Protein AF-A0A4U9IVE5-F1 (afdb_monomer_lite)

Structure (mmCIF, N/CA/C/O backbone):
data_AF-A0A4U9IVE5-F1
#
_entry.id   AF-A0A4U9IVE5-F1
#
loop_
_atom_site.group_PDB
_atom_site.id
_atom_site.type_symbol
_atom_site.label_atom_id
_atom_site.label_alt_id
_atom_site.label_comp_id
_atom_site.label_asym_id
_atom_site.label_entity_id
_atom_site.label_seq_id
_atom_site.pdbx_PDB_ins_code
_atom_site.Cartn_x
_atom_site.Cartn_y
_atom_site.Cartn_z
_atom_site.occupancy
_atom_site.B_iso_or_equiv
_atom_site.auth_seq_id
_atom_site.auth_comp_id
_atom_site.auth_asym_id
_atom_site.auth_atom_id
_atom_site.pdbx_PDB_model_num
ATOM 1 N N . MET A 1 1 ? 11.055 3.826 7.613 1.00 81.88 1 MET A N 1
ATOM 2 C CA . MET A 1 1 ? 12.114 4.846 7.457 1.00 81.88 1 MET A CA 1
ATOM 3 C C . MET A 1 1 ? 12.450 4.937 5.983 1.00 81.88 1 MET A C 1
ATOM 5 O O . MET A 1 1 ? 12.502 3.892 5.347 1.00 81.88 1 MET A O 1
ATOM 9 N N . VAL A 1 2 ? 12.641 6.144 5.454 1.00 88.62 2 VAL A N 1
ATOM 10 C CA . VAL A 1 2 ? 13.103 6.358 4.075 1.00 88.62 2 VAL A CA 1
ATOM 11 C C . VAL A 1 2 ? 14.483 7.000 4.155 1.00 88.62 2 VAL A C 1
ATOM 13 O O . VAL A 1 2 ? 14.661 7.963 4.896 1.00 88.62 2 VAL A O 1
ATOM 16 N N . ALA A 1 3 ? 15.459 6.450 3.436 1.00 90.31 3 ALA A N 1
ATOM 17 C CA . ALA A 1 3 ? 16.814 6.985 3.370 1.00 90.31 3 ALA A CA 1
ATOM 18 C C . ALA A 1 3 ? 17.127 7.406 1.932 1.00 90.31 3 ALA A C 1
ATOM 20 O O . ALA A 1 3 ? 16.849 6.663 0.993 1.00 90.31 3 ALA A O 1
ATOM 21 N N . VAL A 1 4 ? 17.715 8.593 1.771 1.00 90.50 4 VAL A N 1
ATOM 22 C CA . VAL A 1 4 ? 18.182 9.112 0.480 1.00 90.50 4 VAL A CA 1
ATOM 23 C C . VAL A 1 4 ? 19.673 9.397 0.587 1.00 90.50 4 VAL A C 1
ATOM 25 O O . VAL A 1 4 ? 20.104 10.118 1.490 1.00 90.50 4 VAL A O 1
ATOM 28 N N . SER A 1 5 ? 20.455 8.840 -0.335 1.00 91.81 5 SER A N 1
ATOM 29 C CA . SER A 1 5 ? 21.903 9.021 -0.413 1.00 91.81 5 SER A CA 1
ATOM 30 C C . SER A 1 5 ? 22.328 9.228 -1.861 1.00 91.81 5 SER A C 1
ATOM 32 O O . SER A 1 5 ? 21.786 8.602 -2.766 1.00 91.81 5 SER A O 1
ATOM 34 N N . SER A 1 6 ? 23.324 10.086 -2.068 1.00 92.06 6 SER A N 1
ATOM 35 C CA . SER A 1 6 ? 24.007 10.259 -3.354 1.00 92.06 6 SER A CA 1
ATOM 36 C C . 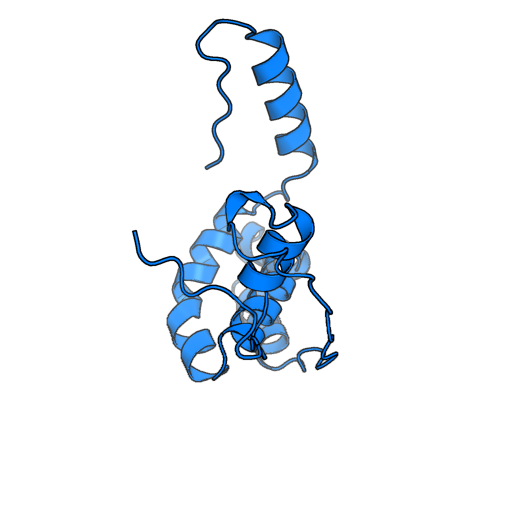SER A 1 6 ? 25.372 9.554 -3.392 1.00 92.06 6 SER A C 1
ATOM 38 O O . SER A 1 6 ? 26.179 9.851 -4.268 1.00 92.06 6 SER A O 1
ATOM 40 N N . GLY A 1 7 ? 25.724 8.752 -2.377 1.00 90.25 7 GLY A N 1
ATOM 41 C CA . GLY A 1 7 ? 27.079 8.191 -2.246 1.00 90.25 7 GLY A CA 1
ATOM 42 C C . GLY A 1 7 ? 28.183 9.258 -2.170 1.00 90.25 7 GLY A C 1
ATOM 43 O O . 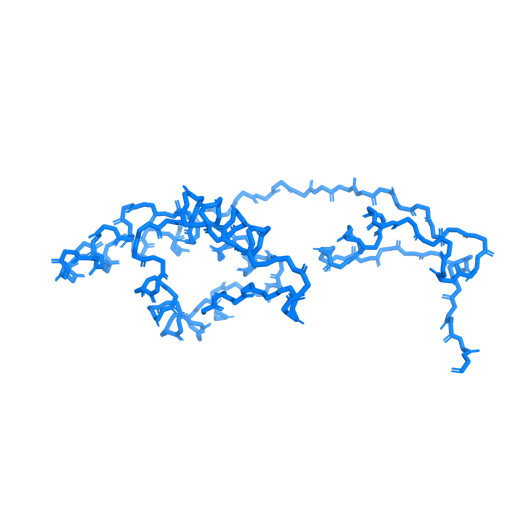GLY A 1 7 ? 29.281 9.043 -2.663 1.00 90.25 7 GLY A O 1
ATOM 44 N N . GLY A 1 8 ? 27.872 10.449 -1.640 1.00 88.06 8 GLY A N 1
ATOM 45 C CA . GLY A 1 8 ? 28.801 11.587 -1.567 1.00 88.06 8 GLY A CA 1
ATOM 46 C C . GLY A 1 8 ? 28.908 12.446 -2.836 1.00 88.06 8 GLY A C 1
ATOM 47 O O . GLY A 1 8 ? 29.441 13.545 -2.763 1.00 88.06 8 GLY A O 1
ATOM 48 N N . THR A 1 9 ? 28.347 12.012 -3.970 1.00 92.81 9 THR A N 1
ATOM 49 C CA . THR A 1 9 ? 28.492 12.723 -5.261 1.00 92.81 9 THR A CA 1
ATOM 50 C C . THR A 1 9 ? 27.679 14.018 -5.372 1.00 92.81 9 THR A C 1
ATOM 52 O O . THR A 1 9 ? 28.110 14.962 -6.025 1.00 92.81 9 THR A O 1
ATOM 55 N N . SER A 1 10 ? 26.507 14.092 -4.732 1.00 94.69 10 SER A N 1
ATOM 56 C CA . SER A 1 10 ? 25.661 15.289 -4.712 1.00 94.69 10 SER A CA 1
ATOM 57 C C . SER A 1 10 ? 24.847 15.391 -3.411 1.00 94.69 10 SER A C 1
ATOM 59 O O . SER A 1 10 ? 23.657 15.055 -3.370 1.00 94.69 10 SER A O 1
ATOM 61 N N . PRO A 1 11 ? 25.466 15.882 -2.319 1.00 93.75 11 PRO A N 1
ATOM 62 C CA . PRO A 1 11 ? 24.783 16.085 -1.040 1.00 93.75 11 PRO A CA 1
ATOM 63 C C . PRO A 1 11 ? 23.585 17.039 -1.148 1.00 93.75 11 PRO A C 1
ATOM 65 O O . PRO A 1 11 ? 22.583 16.870 -0.453 1.00 93.75 11 PRO A O 1
ATOM 68 N N . VAL A 1 12 ? 23.666 18.021 -2.054 1.00 96.38 12 VAL A N 1
ATOM 69 C CA . VAL A 1 12 ? 22.582 18.978 -2.312 1.00 96.38 12 VAL A CA 1
ATOM 70 C C . VAL A 1 12 ? 21.360 18.272 -2.896 1.00 96.38 12 VAL A C 1
ATOM 72 O O . VAL A 1 12 ? 20.253 18.503 -2.418 1.00 96.38 12 VAL A O 1
ATOM 75 N N . LEU A 1 13 ? 21.542 17.364 -3.863 1.00 94.94 13 LEU A N 1
ATOM 76 C CA . LEU A 1 13 ? 20.435 16.583 -4.420 1.00 94.94 13 LEU A CA 1
ATOM 77 C C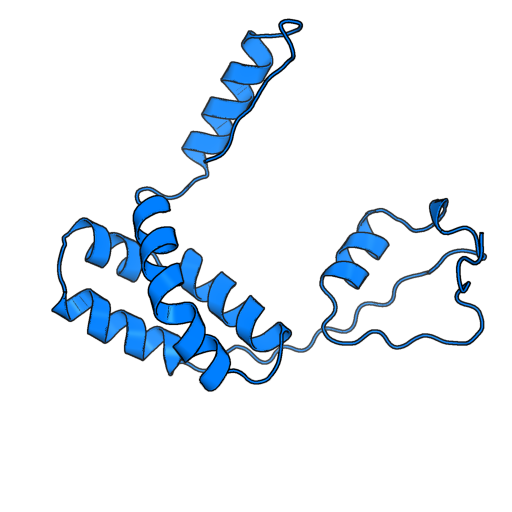 . LEU A 1 13 ? 19.778 15.701 -3.351 1.00 94.94 13 LEU A C 1
ATOM 79 O O . LEU A 1 13 ? 18.553 15.669 -3.253 1.00 94.94 13 LEU A O 1
ATOM 83 N N . ALA A 1 14 ? 20.579 15.031 -2.516 1.00 95.69 14 ALA A N 1
ATOM 84 C CA . ALA A 1 14 ? 20.056 14.213 -1.423 1.00 95.69 14 ALA A CA 1
ATOM 85 C C . ALA A 1 14 ? 19.219 15.042 -0.430 1.00 95.69 14 ALA A C 1
ATOM 87 O O . ALA A 1 14 ? 18.172 14.578 0.023 1.00 95.69 14 ALA A O 1
ATOM 88 N N . ARG A 1 15 ? 19.638 16.282 -0.132 1.00 95.00 15 ARG A N 1
ATOM 89 C CA . ARG A 1 15 ? 18.862 17.226 0.687 1.00 95.00 15 ARG A CA 1
ATOM 90 C C . ARG A 1 15 ? 17.547 17.627 0.011 1.00 95.00 15 ARG A C 1
ATOM 92 O O . ARG A 1 15 ? 16.506 17.518 0.646 1.00 95.00 15 ARG A O 1
ATOM 99 N N . LEU A 1 16 ? 17.577 18.024 -1.263 1.00 95.25 16 LEU A N 1
ATOM 100 C CA . LEU A 1 16 ? 16.374 18.440 -2.000 1.00 95.25 16 LEU A CA 1
ATOM 101 C C . LEU A 1 16 ? 15.334 17.316 -2.102 1.00 95.25 16 LEU A C 1
ATOM 103 O O . LEU A 1 16 ? 14.135 17.555 -1.982 1.00 95.25 16 LEU A O 1
ATOM 107 N N . LEU A 1 17 ? 15.785 16.077 -2.310 1.00 93.94 17 LEU A N 1
ATOM 108 C CA . LEU A 1 17 ? 14.907 14.908 -2.313 1.00 93.94 17 LEU A CA 1
ATOM 109 C C . LEU A 1 17 ? 14.307 14.648 -0.929 1.00 93.94 17 LEU A C 1
ATOM 111 O O . LEU A 1 17 ? 13.113 14.382 -0.835 1.00 93.94 17 LEU A O 1
ATOM 115 N N . ARG A 1 18 ? 15.104 14.763 0.140 1.00 93.62 18 ARG A N 1
ATOM 116 C CA . 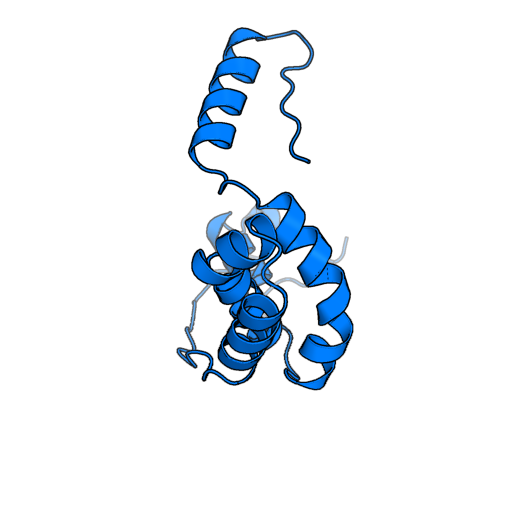ARG A 1 18 ? 14.605 14.629 1.514 1.00 93.62 18 ARG A CA 1
ATOM 117 C C . ARG A 1 18 ? 13.527 15.666 1.826 1.00 93.62 18 ARG A C 1
ATOM 119 O O . ARG A 1 18 ? 12.472 15.282 2.308 1.00 93.62 18 ARG A O 1
ATOM 126 N N . GLU A 1 19 ? 13.753 16.929 1.471 1.00 93.69 19 GLU A N 1
ATOM 127 C CA . GLU A 1 19 ? 12.772 18.010 1.657 1.00 93.69 19 GLU A CA 1
ATOM 128 C C . GLU A 1 19 ? 11.457 17.719 0.921 1.00 93.69 19 GLU A C 1
ATOM 130 O O . GLU A 1 19 ? 10.376 17.862 1.489 1.00 93.69 19 GLU A O 1
ATOM 135 N N . LYS A 1 20 ? 11.527 17.241 -0.330 1.00 92.94 20 LYS A N 1
ATOM 136 C CA . LYS A 1 20 ? 10.326 16.842 -1.082 1.00 92.94 20 LYS A CA 1
ATOM 137 C C . LYS A 1 20 ? 9.593 15.670 -0.434 1.00 92.94 20 LYS A C 1
ATOM 139 O O . LYS A 1 20 ? 8.368 15.672 -0.409 1.00 92.94 20 LYS A O 1
ATOM 144 N N . LEU A 1 21 ? 10.321 14.675 0.073 1.00 91.81 21 LEU A N 1
ATOM 145 C CA . LEU A 1 21 ? 9.718 13.529 0.754 1.00 91.81 21 LEU A CA 1
ATOM 146 C C . LEU A 1 21 ? 9.055 13.950 2.069 1.00 91.81 21 LEU A C 1
ATOM 148 O O . LEU A 1 21 ? 7.919 13.564 2.312 1.00 91.81 21 LEU A O 1
ATOM 152 N N . GLU A 1 22 ? 9.718 14.768 2.886 1.00 88.56 22 GLU A N 1
ATOM 153 C CA . GLU A 1 22 ? 9.155 15.289 4.139 1.00 88.56 22 GLU A CA 1
ATOM 154 C C . GLU A 1 22 ? 7.884 16.113 3.907 1.00 88.56 22 GLU A C 1
ATOM 156 O O . GLU A 1 22 ? 6.947 16.012 4.691 1.00 88.56 22 GLU A O 1
ATOM 161 N N . ALA A 1 23 ? 7.813 16.868 2.807 1.00 88.25 23 ALA A N 1
ATOM 162 C CA . ALA A 1 23 ? 6.625 17.641 2.451 1.00 88.25 23 ALA A CA 1
ATOM 163 C C . ALA A 1 23 ? 5.430 16.780 1.997 1.00 88.25 23 ALA A C 1
ATOM 165 O O . ALA A 1 23 ? 4.288 17.218 2.109 1.00 88.25 23 ALA A O 1
ATOM 166 N N . ILE A 1 24 ? 5.680 15.584 1.453 1.00 88.31 24 ILE A N 1
ATOM 167 C CA . ILE A 1 24 ? 4.635 14.694 0.915 1.00 88.31 24 ILE A CA 1
ATOM 168 C C . ILE A 1 24 ? 4.181 13.660 1.954 1.00 88.31 24 ILE A C 1
ATOM 170 O O . ILE A 1 24 ? 3.042 13.198 1.908 1.00 88.31 24 ILE A O 1
ATOM 174 N N . LEU A 1 25 ? 5.056 13.258 2.877 1.00 86.38 25 LEU A N 1
ATOM 175 C CA . LEU A 1 25 ? 4.745 12.218 3.853 1.00 86.38 25 LEU A CA 1
ATOM 176 C C . LEU A 1 25 ? 3.818 12.752 4.963 1.00 8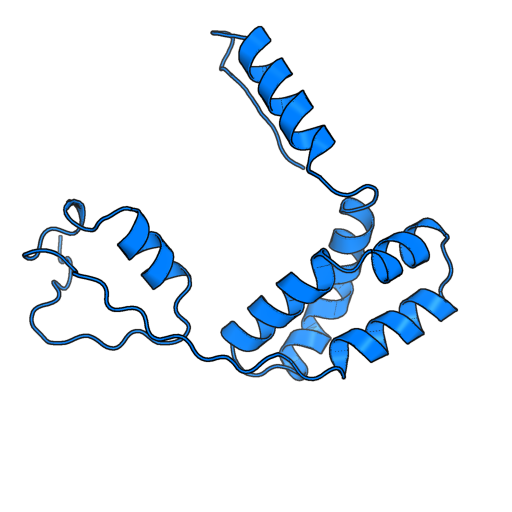6.38 25 LEU A C 1
ATOM 178 O O . LEU A 1 25 ? 4.169 13.729 5.624 1.00 86.38 25 LEU A O 1
ATOM 182 N N . PRO A 1 26 ? 2.675 12.088 5.236 1.00 82.06 26 PRO A N 1
ATOM 183 C CA . PRO A 1 26 ? 1.760 12.510 6.291 1.00 82.06 26 PRO A CA 1
ATOM 184 C C . PRO A 1 26 ? 2.425 12.561 7.667 1.00 82.06 26 PRO A C 1
ATOM 186 O O . PRO A 1 26 ? 3.187 11.660 8.052 1.00 82.06 26 PRO A O 1
ATOM 189 N N . GLN A 1 27 ? 2.074 13.582 8.451 1.00 76.25 27 GLN A N 1
ATOM 190 C CA . GLN A 1 27 ? 2.460 13.627 9.856 1.00 76.25 27 GLN A CA 1
ATOM 191 C C . GLN A 1 27 ? 1.838 12.422 10.580 1.00 76.25 27 GLN A C 1
ATOM 193 O O . GLN A 1 27 ? 0.694 12.054 10.340 1.00 76.25 27 GLN A O 1
ATOM 198 N N . HIS A 1 28 ? 2.623 11.757 11.432 1.00 86.69 28 HIS A N 1
ATOM 199 C CA . HIS A 1 28 ? 2.235 10.544 12.176 1.00 86.69 28 HIS A CA 1
ATOM 200 C C . HIS A 1 28 ? 2.124 9.230 11.380 1.00 86.69 28 HIS A C 1
ATOM 202 O O . HIS A 1 28 ? 1.720 8.214 11.953 1.00 86.69 28 HIS A O 1
ATOM 208 N N . LEU A 1 29 ? 2.603 9.167 10.128 1.00 88.62 29 LEU A N 1
ATOM 209 C CA . LEU A 1 29 ? 2.630 7.921 9.341 1.00 88.62 29 LEU A CA 1
ATOM 210 C C . LEU A 1 29 ? 3.275 6.736 10.090 1.00 88.62 29 LEU A C 1
ATOM 212 O O . LEU A 1 29 ? 2.834 5.595 9.965 1.00 88.62 29 LEU A O 1
ATOM 216 N N . GLY A 1 30 ? 4.298 6.993 10.913 1.00 90.38 30 GLY A N 1
ATOM 217 C CA . GLY A 1 30 ? 4.944 5.960 11.729 1.00 90.38 30 GLY A CA 1
ATOM 218 C C . GLY A 1 30 ? 4.008 5.296 12.747 1.00 90.38 30 GLY A C 1
ATOM 219 O O . GLY A 1 30 ? 4.078 4.082 12.941 1.00 90.38 30 GLY A O 1
ATOM 220 N N . GLN A 1 31 ? 3.101 6.061 13.360 1.00 92.50 31 GLN A N 1
ATOM 221 C CA . GLN A 1 31 ? 2.131 5.538 14.326 1.00 92.50 31 GLN A CA 1
ATOM 222 C C . GLN A 1 31 ? 1.076 4.682 13.621 1.00 92.50 31 GLN A C 1
ATOM 224 O O . GLN A 1 31 ? 0.793 3.566 14.059 1.00 92.50 31 GLN A O 1
ATOM 229 N N . VAL A 1 32 ? 0.580 5.158 12.474 1.00 93.94 32 VAL A N 1
ATOM 230 C CA . VAL A 1 32 ? -0.341 4.411 11.605 1.00 93.94 32 VAL A CA 1
ATOM 231 C C . VAL A 1 32 ? 0.301 3.100 11.142 1.00 93.94 32 VAL A C 1
ATOM 233 O O . VAL A 1 32 ? -0.317 2.042 11.231 1.00 93.94 32 VAL A O 1
ATOM 236 N N . ALA A 1 33 ? 1.571 3.127 10.724 1.00 93.81 33 ALA A N 1
ATOM 237 C CA . ALA A 1 33 ? 2.312 1.936 10.307 1.00 93.81 33 ALA A CA 1
ATOM 238 C C . ALA A 1 33 ? 2.523 0.928 11.449 1.00 93.81 33 ALA A C 1
ATOM 240 O O . ALA A 1 33 ? 2.406 -0.282 11.239 1.00 93.81 33 ALA A O 1
ATOM 241 N N . HIS A 1 34 ? 2.801 1.403 12.666 1.00 94.38 34 HIS A N 1
ATOM 242 C CA . HIS A 1 34 ? 2.895 0.535 13.838 1.00 94.38 34 HIS A CA 1
ATOM 243 C C . HIS A 1 34 ? 1.539 -0.109 14.168 1.00 94.38 34 HIS A C 1
ATOM 245 O O . HIS A 1 34 ? 1.461 -1.320 14.386 1.00 94.38 34 HIS A O 1
ATOM 251 N N . TYR A 1 35 ? 0.460 0.678 14.143 1.00 95.44 35 TYR A N 1
ATOM 252 C CA . TYR A 1 35 ? -0.896 0.195 14.396 1.00 95.44 35 TYR A CA 1
ATOM 253 C C . TYR A 1 35 ? -1.370 -0.803 13.325 1.00 95.44 35 TYR A C 1
ATOM 255 O O . TYR A 1 35 ? -1.914 -1.856 13.665 1.00 95.44 35 TYR A O 1
ATOM 263 N N . ALA A 1 36 ? -1.047 -0.564 12.048 1.00 95.75 36 ALA A N 1
ATOM 264 C CA . ALA A 1 36 ? -1.302 -1.492 10.943 1.00 95.75 36 ALA A CA 1
ATOM 265 C C . ALA A 1 36 ? -0.748 -2.897 11.224 1.00 95.75 36 ALA A C 1
ATOM 267 O O . ALA A 1 36 ? -1.402 -3.897 10.925 1.00 95.75 36 ALA A O 1
ATOM 268 N N . GLY A 1 37 ? 0.428 -2.990 11.858 1.00 95.75 37 GLY A N 1
ATOM 269 C CA . GLY A 1 37 ? 1.034 -4.258 12.265 1.00 95.75 37 GLY A CA 1
ATOM 270 C C . GLY A 1 37 ? 0.116 -5.122 13.136 1.00 95.75 37 GLY A C 1
ATOM 271 O O . GLY A 1 37 ? 0.048 -6.333 12.921 1.00 95.75 37 GLY A O 1
ATOM 272 N N . LYS A 1 38 ? -0.639 -4.500 14.049 1.00 95.12 38 LYS A N 1
ATOM 273 C CA . LYS A 1 38 ? -1.589 -5.173 14.951 1.00 95.12 38 LYS A CA 1
ATOM 274 C C . LYS A 1 38 ? -2.845 -5.656 14.219 1.00 95.12 38 LYS A C 1
ATOM 276 O O . LYS A 1 38 ? -3.426 -6.671 14.592 1.00 95.12 38 LYS A O 1
ATOM 281 N N . LEU A 1 39 ? -3.241 -4.973 13.144 1.00 95.88 39 LEU A N 1
ATOM 282 C CA . LEU A 1 39 ? -4.452 -5.286 12.380 1.00 95.88 39 LEU A CA 1
ATOM 283 C C . LEU A 1 39 ? -4.249 -6.347 11.290 1.00 95.88 39 LEU A C 1
ATOM 285 O O . LEU A 1 39 ? -5.232 -6.900 10.798 1.00 95.88 39 LEU A O 1
ATOM 289 N N . ARG A 1 40 ? -3.004 -6.694 10.929 1.00 94.75 40 ARG A N 1
ATOM 290 C CA . ARG A 1 40 ? -2.699 -7.615 9.812 1.00 94.75 40 ARG A CA 1
ATOM 291 C C . ARG A 1 40 ? -3.482 -8.925 9.848 1.00 94.75 40 ARG A C 1
ATOM 293 O O . ARG A 1 40 ? -4.041 -9.326 8.829 1.00 94.75 40 ARG A O 1
ATOM 300 N N . ALA A 1 41 ? -3.530 -9.589 11.003 1.00 95.38 41 ALA A N 1
ATOM 301 C CA . ALA A 1 41 ? -4.223 -10.870 11.144 1.00 95.38 41 ALA A CA 1
ATOM 302 C C . ALA A 1 41 ? -5.738 -10.725 10.936 1.00 95.38 41 ALA A C 1
ATOM 304 O O . ALA A 1 41 ? -6.357 -11.535 10.247 1.00 95.38 41 ALA A O 1
ATOM 305 N N . ARG A 1 42 ? -6.321 -9.653 11.478 1.00 95.06 42 ARG A N 1
ATOM 306 C CA . ARG A 1 42 ? -7.745 -9.343 11.344 1.00 95.06 42 ARG A CA 1
ATOM 307 C C . ARG A 1 42 ? -8.118 -9.009 9.900 1.00 95.06 42 ARG A C 1
ATOM 309 O O . ARG A 1 42 ? -9.067 -9.578 9.376 1.00 95.06 42 ARG A O 1
ATOM 316 N N . VAL A 1 43 ? -7.327 -8.165 9.240 1.00 95.06 43 VAL A N 1
ATOM 317 C CA . VAL A 1 43 ? -7.496 -7.803 7.823 1.00 95.06 43 VAL A CA 1
ATOM 318 C C . VAL A 1 43 ? -7.399 -9.044 6.936 1.00 95.06 43 VAL A C 1
ATOM 320 O O . VAL A 1 43 ? -8.222 -9.229 6.047 1.00 95.06 43 VAL A O 1
ATOM 323 N N . LYS A 1 44 ? -6.446 -9.945 7.212 1.00 94.81 44 LYS A N 1
ATOM 324 C CA . LYS A 1 44 ? -6.316 -11.220 6.490 1.00 94.81 44 LYS A CA 1
ATOM 325 C C . LYS A 1 44 ? -7.529 -12.136 6.670 1.00 94.81 44 LYS A C 1
ATOM 327 O O . LYS A 1 44 ? -7.860 -12.869 5.747 1.00 94.81 44 LYS A O 1
ATOM 332 N N . LYS A 1 45 ? -8.170 -12.110 7.841 1.00 94.62 45 LYS A N 1
ATOM 333 C CA . LYS A 1 45 ? -9.390 -12.882 8.112 1.00 94.62 45 LYS A CA 1
ATOM 334 C C . LYS A 1 45 ? -10.621 -12.286 7.419 1.00 94.62 45 LYS A C 1
ATOM 336 O O . LYS A 1 45 ? -11.473 -13.047 6.982 1.00 94.62 45 LYS A O 1
ATOM 341 N N . GLN A 1 46 ? -10.705 -10.958 7.334 1.00 93.50 46 GLN A N 1
ATOM 342 C CA . GLN A 1 46 ? -11.847 -10.253 6.743 1.00 93.50 46 GLN A CA 1
ATOM 343 C C . GLN A 1 46 ? -11.822 -10.250 5.208 1.00 93.50 46 GLN A C 1
ATOM 345 O O . GLN A 1 46 ? -12.861 -10.421 4.581 1.00 93.50 46 GLN A O 1
ATOM 350 N N . PHE A 1 47 ? -10.648 -10.052 4.603 1.00 92.25 47 PHE A N 1
ATOM 351 C CA . PHE A 1 47 ? -10.492 -9.888 3.157 1.00 92.25 47 PHE A CA 1
ATOM 352 C C . PHE A 1 47 ? -9.742 -11.078 2.555 1.00 92.25 47 PHE A C 1
ATOM 354 O O . PHE A 1 47 ? -8.549 -11.286 2.826 1.00 92.25 47 PHE A O 1
ATOM 361 N N . ALA A 1 48 ? -10.444 -11.856 1.731 1.00 88.94 48 ALA A N 1
ATOM 362 C CA . ALA A 1 48 ? -9.965 -13.131 1.206 1.00 88.94 48 ALA A CA 1
ATOM 363 C C . ALA A 1 48 ? -8.867 -12.946 0.151 1.00 88.94 48 ALA A C 1
ATOM 365 O O . ALA A 1 48 ? -7.852 -13.653 0.162 1.00 88.94 48 ALA A O 1
ATOM 366 N N . THR A 1 49 ? -9.017 -11.955 -0.725 1.00 87.12 49 THR A N 1
ATOM 367 C CA . THR A 1 49 ? -8.111 -11.747 -1.859 1.00 87.12 49 THR A CA 1
ATOM 368 C C . THR A 1 49 ? -6.963 -10.794 -1.524 1.00 87.12 49 THR A C 1
ATOM 370 O O . THR A 1 49 ? -7.041 -9.959 -0.619 1.00 87.12 49 THR A O 1
ATOM 373 N N . VAL A 1 50 ? -5.853 -10.913 -2.260 1.00 85.88 50 VAL A N 1
ATOM 374 C CA . VAL A 1 50 ? -4.726 -9.967 -2.154 1.00 85.88 50 VAL A CA 1
ATOM 375 C C . VAL A 1 50 ? -5.174 -8.559 -2.554 1.00 85.88 50 VAL A C 1
ATOM 377 O O . VAL A 1 50 ? -4.821 -7.601 -1.867 1.00 85.88 50 VAL A O 1
ATOM 380 N N . GLY A 1 51 ? -6.005 -8.446 -3.591 1.00 83.81 51 GLY A N 1
ATOM 381 C CA . GLY A 1 51 ? -6.506 -7.170 -4.088 1.00 83.81 51 GLY A CA 1
ATOM 382 C C . GLY A 1 51 ? -7.393 -6.413 -3.115 1.00 83.81 51 GLY A C 1
ATOM 383 O O . GLY A 1 51 ? -7.241 -5.204 -2.957 1.00 83.81 51 GLY A O 1
ATOM 384 N N . GLU A 1 52 ? -8.298 -7.101 -2.418 1.00 87.12 52 GLU A N 1
ATOM 385 C CA . GLU A 1 52 ? -9.102 -6.478 -1.357 1.00 87.12 52 GLU A CA 1
ATOM 386 C C . GLU A 1 52 ? -8.218 -5.978 -0.214 1.00 87.12 52 GLU A C 1
ATOM 388 O O . GLU A 1 52 ? -8.387 -4.854 0.253 1.00 87.12 52 GLU A O 1
ATOM 393 N N . ARG A 1 53 ? -7.226 -6.778 0.207 1.00 91.38 53 ARG A N 1
ATOM 394 C CA . ARG A 1 53 ? -6.281 -6.368 1.257 1.00 91.38 53 ARG A CA 1
ATOM 395 C C . ARG A 1 53 ? -5.460 -5.151 0.842 1.00 91.38 53 ARG A C 1
ATOM 397 O O . ARG A 1 53 ? -5.249 -4.273 1.672 1.00 91.38 53 ARG A O 1
ATOM 404 N N . ARG A 1 54 ? -5.001 -5.089 -0.413 1.00 88.25 54 ARG A N 1
ATOM 405 C CA . ARG A 1 54 ? -4.269 -3.935 -0.959 1.00 88.25 54 ARG A CA 1
ATOM 406 C C . ARG A 1 54 ? -5.128 -2.673 -0.899 1.00 88.25 54 ARG A C 1
ATOM 408 O O . ARG A 1 54 ? -4.718 -1.705 -0.268 1.00 88.25 54 ARG A O 1
ATOM 415 N N . ARG A 1 55 ? -6.347 -2.733 -1.447 1.00 87.69 55 ARG A N 1
ATOM 416 C CA . ARG A 1 55 ? -7.314 -1.622 -1.447 1.00 87.69 55 ARG A CA 1
ATOM 417 C C . ARG A 1 55 ? -7.674 -1.163 -0.035 1.00 87.69 55 ARG A C 1
ATOM 419 O O . ARG A 1 55 ? -7.759 0.034 0.232 1.00 87.69 55 ARG A O 1
ATOM 426 N N . PHE A 1 56 ? -7.845 -2.108 0.891 1.00 92.38 56 PHE A N 1
ATOM 427 C CA . PHE A 1 56 ? -8.027 -1.793 2.304 1.00 92.38 56 PHE A CA 1
ATOM 428 C C . PHE A 1 56 ? -6.838 -0.995 2.855 1.00 92.38 56 PHE A C 1
ATOM 430 O O . PHE A 1 56 ? -7.048 0.052 3.462 1.00 92.38 56 PHE A O 1
ATOM 437 N N . TRP A 1 57 ? -5.600 -1.457 2.636 1.00 93.12 57 TRP A N 1
ATOM 438 C CA . TRP A 1 57 ? -4.411 -0.770 3.146 1.00 93.12 57 TRP A CA 1
ATOM 439 C C . TRP A 1 57 ? -4.215 0.608 2.520 1.00 93.12 57 TRP A C 1
ATOM 441 O O . TRP A 1 57 ? -3.875 1.541 3.241 1.00 93.12 57 TRP A O 1
ATOM 451 N N . GLU A 1 58 ? -4.479 0.762 1.224 1.00 89.25 58 GLU A N 1
ATOM 452 C CA . GLU A 1 58 ? -4.466 2.064 0.549 1.00 89.25 58 GLU A CA 1
ATOM 453 C C . GLU A 1 58 ? -5.426 3.042 1.233 1.00 89.25 58 GLU A C 1
ATOM 455 O O . GLU A 1 58 ? -4.998 4.110 1.664 1.00 89.25 58 GLU A O 1
ATOM 460 N N . LYS A 1 59 ? -6.688 2.642 1.443 1.00 88.88 59 LYS A N 1
ATOM 461 C CA . LYS A 1 59 ? -7.696 3.457 2.144 1.00 88.88 59 LYS A CA 1
ATOM 462 C C . LYS A 1 59 ? -7.329 3.729 3.606 1.00 88.88 59 LYS A C 1
ATOM 464 O O . LYS A 1 59 ? -7.614 4.803 4.128 1.00 88.88 59 LYS A O 1
ATOM 469 N N . PHE A 1 60 ? -6.715 2.758 4.275 1.00 93.00 60 PHE A N 1
ATOM 470 C CA . PHE A 1 60 ? -6.297 2.860 5.670 1.00 93.00 60 PHE A CA 1
ATOM 471 C C . PHE A 1 60 ? -5.159 3.872 5.859 1.00 93.00 60 PHE A C 1
ATOM 473 O O . PHE A 1 60 ? -5.225 4.696 6.768 1.00 93.00 60 PHE A O 1
ATOM 480 N N . PHE A 1 61 ? -4.130 3.840 5.005 1.00 91.56 61 PHE A N 1
ATOM 481 C CA . PHE A 1 61 ? -2.958 4.714 5.140 1.00 91.56 61 PHE A CA 1
ATOM 482 C C . PHE A 1 61 ? -3.224 6.175 4.768 1.00 91.56 61 PHE A C 1
ATOM 484 O O . PHE A 1 61 ? -2.480 7.043 5.215 1.00 91.56 61 PHE A O 1
ATOM 491 N N . VAL A 1 62 ? -4.279 6.451 4.000 1.00 88.75 62 VAL A N 1
ATOM 492 C CA . VAL A 1 62 ? -4.707 7.817 3.647 1.00 88.75 62 VAL A CA 1
ATOM 493 C C . VAL A 1 62 ? -5.794 8.369 4.578 1.00 88.75 62 VAL A C 1
ATOM 495 O O . VAL A 1 62 ? -6.356 9.427 4.314 1.00 88.75 62 VAL A O 1
ATOM 498 N N . ASN A 1 63 ? -6.145 7.655 5.654 1.00 89.94 63 ASN A N 1
ATOM 499 C CA . ASN A 1 63 ? -7.189 8.097 6.574 1.00 89.94 63 ASN A CA 1
ATOM 500 C C . ASN A 1 63 ? -6.639 9.068 7.634 1.00 89.94 63 ASN A C 1
ATOM 502 O O . ASN A 1 63 ? -6.126 8.650 8.675 1.00 89.94 63 ASN A O 1
ATOM 506 N N . ASP A 1 64 ? -6.812 10.369 7.392 1.00 89.50 64 ASP A N 1
ATOM 507 C CA . ASP A 1 64 ? -6.330 11.431 8.289 1.00 89.50 64 ASP A CA 1
ATOM 508 C C . ASP A 1 64 ? -6.965 11.375 9.682 1.00 89.50 64 ASP A C 1
ATOM 510 O O . ASP A 1 64 ? -6.307 11.639 10.688 1.00 89.50 64 ASP A O 1
ATOM 514 N N . ARG A 1 65 ? -8.241 10.981 9.768 1.00 91.88 65 ARG A N 1
ATOM 515 C CA . ARG A 1 65 ? -8.954 10.868 11.046 1.00 91.88 65 ARG A CA 1
ATOM 516 C C . ARG A 1 65 ? -8.303 9.820 11.946 1.00 91.88 65 ARG A C 1
ATOM 518 O O . ARG A 1 65 ? -8.067 10.096 13.118 1.00 91.88 65 ARG A O 1
ATOM 525 N N . LEU A 1 66 ? -7.970 8.650 11.403 1.00 93.44 66 LEU A N 1
ATOM 526 C CA . LEU A 1 66 ? -7.272 7.601 12.141 1.00 93.44 66 LEU A CA 1
ATOM 527 C C . LEU A 1 66 ? -5.879 8.064 12.581 1.00 93.44 66 LEU A C 1
ATOM 529 O O . LEU A 1 66 ? -5.501 7.849 13.733 1.00 93.44 66 LEU A O 1
ATOM 533 N N . ALA A 1 67 ? -5.129 8.705 11.680 1.00 92.44 67 ALA A N 1
ATOM 534 C CA . ALA A 1 67 ? -3.806 9.241 11.990 1.00 92.44 67 ALA A CA 1
ATOM 535 C C . ALA A 1 67 ? -3.867 10.254 13.144 1.00 92.44 67 ALA A C 1
ATOM 537 O O . ALA A 1 67 ? -3.083 10.158 14.090 1.00 92.44 67 ALA A O 1
ATOM 538 N N . GLN A 1 68 ? -4.846 11.159 13.115 1.00 92.81 68 GLN A N 1
ATOM 539 C CA . GLN A 1 68 ? -5.057 12.151 14.163 1.00 92.81 68 GLN A CA 1
ATOM 540 C C . GLN A 1 68 ? -5.478 11.514 15.493 1.00 92.81 68 GLN A C 1
ATOM 542 O O . GLN A 1 68 ? -4.961 11.894 16.541 1.00 92.81 68 GLN A O 1
ATOM 547 N N . SER A 1 69 ? -6.390 10.537 15.479 1.00 94.81 69 SER A N 1
ATOM 548 C CA . SER A 1 69 ? -6.816 9.838 16.699 1.00 94.81 69 SER A CA 1
ATOM 549 C C . SER A 1 69 ? -5.662 9.075 17.356 1.00 94.81 69 SER A C 1
ATOM 551 O O . SER A 1 69 ? -5.523 9.123 18.578 1.00 94.81 69 SER A O 1
ATOM 553 N N . LEU A 1 70 ? -4.795 8.434 16.562 1.00 94.62 70 LEU A N 1
ATOM 554 C CA . LEU A 1 70 ? -3.571 7.796 17.059 1.00 94.62 70 LEU A CA 1
ATOM 555 C C . LEU A 1 70 ? -2.606 8.824 17.666 1.00 94.62 70 LEU A C 1
ATOM 557 O O . LEU A 1 70 ? -2.095 8.600 18.764 1.00 94.62 70 LEU A O 1
ATOM 561 N N . ALA A 1 71 ? -2.411 9.964 16.995 1.00 92.94 71 ALA A N 1
ATOM 562 C CA . ALA A 1 71 ? -1.550 11.043 17.477 1.00 92.94 71 ALA A CA 1
ATOM 563 C C . ALA A 1 71 ? -2.043 11.642 18.800 1.00 92.94 71 ALA A C 1
ATOM 565 O O . ALA A 1 71 ? -1.239 11.928 19.687 1.00 92.94 71 ALA A O 1
ATOM 566 N N . ASN A 1 72 ? -3.361 11.765 18.951 1.00 93.88 72 ASN A N 1
ATOM 567 C CA . ASN A 1 72 ? -4.013 12.289 20.148 1.00 93.88 72 ASN A CA 1
ATOM 568 C C . ASN A 1 72 ? -4.150 11.253 21.277 1.00 93.88 72 ASN A C 1
ATOM 570 O O . ASN A 1 72 ? -4.653 11.598 22.342 1.00 93.88 72 ASN A O 1
ATOM 574 N N . GLN A 1 73 ? -3.734 9.998 21.058 1.00 94.00 73 GLN A N 1
ATOM 575 C CA . GLN A 1 73 ? -3.923 8.881 21.996 1.00 94.00 73 GLN A CA 1
ATOM 576 C C . GLN A 1 73 ? -5.396 8.658 22.398 1.00 94.00 73 GLN A C 1
ATOM 578 O O . GLN A 1 73 ? -5.689 8.143 23.478 1.00 94.00 73 GLN A O 1
ATOM 583 N N . ASP A 1 74 ? -6.336 9.014 21.520 1.00 95.75 74 ASP A N 1
ATOM 584 C CA . ASP A 1 74 ? -7.768 8.820 21.747 1.00 95.75 74 ASP A CA 1
ATOM 585 C C . ASP A 1 74 ? -8.166 7.397 21.349 1.00 95.75 74 ASP A C 1
ATOM 587 O O . ASP A 1 74 ? -8.564 7.124 20.213 1.00 95.75 74 ASP A O 1
ATOM 591 N N . GLN A 1 75 ? -8.033 6.470 22.299 1.00 94.88 75 GLN A N 1
ATOM 592 C CA . GLN A 1 75 ? -8.278 5.050 22.057 1.00 94.88 75 GLN A CA 1
ATOM 593 C C . GLN A 1 75 ? -9.705 4.776 21.568 1.00 94.88 75 GLN A C 1
ATOM 595 O O . GLN A 1 75 ? -9.901 3.949 20.679 1.00 94.88 75 GLN A O 1
ATOM 600 N N . LYS A 1 76 ? -10.697 5.505 22.092 1.00 95.94 76 LYS A N 1
ATOM 601 C CA . LYS A 1 76 ? -12.095 5.331 21.692 1.00 95.94 76 LYS A CA 1
ATOM 602 C C . LYS A 1 76 ? -12.284 5.716 20.225 1.00 95.94 76 LYS A C 1
ATOM 604 O O . LYS A 1 76 ? -12.860 4.944 19.461 1.00 95.94 76 LYS A O 1
ATOM 609 N N . ALA A 1 77 ? -11.751 6.866 19.814 1.00 94.94 77 ALA A N 1
ATOM 610 C CA . ALA A 1 77 ? -11.832 7.302 18.425 1.00 94.94 77 ALA A CA 1
ATOM 611 C C . ALA A 1 77 ? -11.034 6.393 17.474 1.00 94.94 77 ALA A C 1
ATOM 613 O O . ALA A 1 77 ? -11.475 6.167 16.343 1.00 94.94 77 ALA A O 1
ATOM 614 N N . VAL A 1 78 ? -9.892 5.852 17.918 1.00 95.62 78 VAL A N 1
ATOM 615 C CA . VAL A 1 78 ? -9.110 4.863 17.156 1.00 95.62 78 VAL A CA 1
ATOM 616 C C . VAL A 1 78 ? -9.939 3.612 16.892 1.00 95.62 78 VAL A C 1
ATOM 618 O O . VAL A 1 78 ? -10.024 3.181 15.741 1.00 95.62 78 VAL A O 1
ATOM 621 N N . ASP A 1 79 ? -10.573 3.052 17.920 1.00 95.38 79 ASP A N 1
ATOM 622 C CA . ASP A 1 79 ? -11.357 1.824 17.789 1.00 95.38 79 ASP A CA 1
ATOM 623 C C . ASP A 1 79 ? -12.585 2.048 16.895 1.00 95.38 79 ASP A C 1
ATOM 625 O O . ASP A 1 79 ? -12.783 1.316 15.925 1.00 95.38 79 ASP A O 1
ATOM 629 N N . GLU A 1 80 ? -13.346 3.122 17.125 1.00 95.44 80 GLU A N 1
ATOM 630 C CA . GLU A 1 80 ? -14.506 3.480 16.297 1.00 95.44 80 GLU A CA 1
ATOM 631 C C . GLU A 1 80 ? -14.130 3.692 14.824 1.00 95.44 80 GLU A C 1
ATOM 633 O O . GLU A 1 80 ? -14.780 3.158 13.923 1.00 95.44 80 GLU A O 1
ATOM 638 N N . THR A 1 81 ? -13.062 4.449 14.561 1.00 94.19 81 THR A N 1
ATOM 639 C CA . THR A 1 81 ? -12.612 4.735 13.191 1.00 94.19 81 THR A CA 1
ATOM 640 C C . THR A 1 81 ? -12.082 3.465 12.520 1.00 94.19 81 THR A C 1
ATOM 642 O O . THR A 1 81 ? -12.329 3.238 11.336 1.00 94.19 81 THR A O 1
ATOM 645 N N . THR A 1 82 ? -11.407 2.592 13.269 1.00 94.31 82 THR A N 1
ATOM 646 C CA . THR A 1 82 ? -10.913 1.307 12.758 1.00 94.31 82 THR A CA 1
ATOM 647 C C . THR A 1 82 ? -12.060 0.394 12.345 1.00 94.31 82 THR A C 1
ATOM 649 O O . THR A 1 82 ? -12.031 -0.155 11.242 1.00 94.31 82 THR A O 1
ATOM 652 N N . GLU A 1 83 ? -13.096 0.271 13.177 1.00 94.38 83 GLU A N 1
ATOM 653 C CA . GLU A 1 83 ? -14.303 -0.483 12.826 1.00 94.38 83 GLU A CA 1
ATOM 654 C C . GLU A 1 83 ? -14.990 0.096 11.589 1.00 94.38 83 GLU A C 1
ATOM 656 O O . GLU A 1 83 ? -15.387 -0.653 10.697 1.00 94.38 83 GLU A O 1
ATOM 661 N N . GLN A 1 84 ? -15.093 1.422 11.492 1.00 93.12 84 GLN A N 1
ATOM 662 C CA . GLN A 1 84 ? -15.676 2.074 10.320 1.00 93.12 84 GLN A CA 1
ATOM 663 C C . GLN A 1 84 ? -14.894 1.755 9.043 1.00 93.12 84 GLN A C 1
ATOM 665 O O . GLN A 1 84 ? -15.505 1.444 8.025 1.00 93.12 84 GLN A O 1
ATOM 670 N N . ILE A 1 85 ? -13.558 1.791 9.074 1.00 91.88 85 ILE A N 1
ATOM 671 C CA . ILE A 1 85 ? -12.731 1.504 7.891 1.00 91.88 85 ILE A CA 1
ATOM 672 C C . ILE A 1 85 ? -12.826 0.027 7.494 1.00 91.88 85 ILE A C 1
ATOM 674 O O . ILE A 1 85 ? -12.943 -0.267 6.306 1.00 91.88 85 ILE A O 1
ATOM 678 N N . ILE A 1 86 ? -12.782 -0.895 8.463 1.00 92.44 86 ILE A N 1
ATOM 679 C CA . ILE A 1 86 ? -12.844 -2.344 8.210 1.00 92.44 86 ILE A CA 1
ATOM 680 C C . ILE A 1 86 ? -14.204 -2.756 7.642 1.00 92.44 86 ILE A C 1
ATOM 682 O O . ILE A 1 86 ? -14.255 -3.596 6.746 1.00 92.44 86 ILE A O 1
ATOM 686 N N . ASN A 1 87 ? -15.288 -2.175 8.157 1.00 91.00 87 ASN A N 1
ATOM 687 C CA . ASN A 1 87 ? -16.649 -2.536 7.762 1.00 91.00 87 ASN A CA 1
ATOM 688 C C . ASN A 1 87 ? -17.177 -1.703 6.584 1.00 91.00 87 ASN A C 1
ATOM 690 O O . ASN A 1 87 ? -18.218 -2.037 6.019 1.00 91.00 87 ASN A O 1
ATOM 694 N N . ALA A 1 88 ? -16.490 -0.622 6.199 1.00 86.62 88 ALA A N 1
ATOM 695 C CA . ALA A 1 88 ? -16.874 0.154 5.031 1.00 86.62 88 ALA A CA 1
ATOM 696 C C . ALA A 1 88 ? -16.738 -0.691 3.754 1.00 86.62 88 ALA A C 1
ATOM 698 O O . ALA A 1 88 ? -15.738 -1.396 3.589 1.00 86.62 88 ALA A O 1
ATOM 699 N N . PRO A 1 89 ? -17.682 -0.570 2.805 1.00 83.81 89 PRO A N 1
ATOM 700 C CA . PRO A 1 89 ? -17.537 -1.213 1.512 1.00 83.81 89 PRO A CA 1
ATOM 701 C C . PRO A 1 89 ? -16.241 -0.736 0.844 1.00 83.81 89 PRO A C 1
ATOM 703 O O . PRO A 1 89 ? -15.932 0.462 0.805 1.00 83.81 89 PRO A O 1
ATOM 706 N N . LEU A 1 90 ? -15.458 -1.694 0.350 1.00 81.00 90 LEU A N 1
ATOM 707 C CA . LEU A 1 90 ? -14.376 -1.408 -0.584 1.00 81.00 90 LEU A CA 1
ATOM 708 C C . LEU A 1 90 ? -15.012 -1.065 -1.932 1.00 81.00 90 LEU A C 1
ATOM 710 O O . LEU A 1 90 ? -15.979 -1.711 -2.333 1.00 81.00 90 LEU A O 1
ATOM 714 N N . ASP A 1 91 ? -14.496 -0.067 -2.646 1.00 70.38 91 ASP A N 1
ATOM 715 C CA . ASP A 1 91 ? -14.947 0.162 -4.017 1.00 70.38 91 ASP A CA 1
ATOM 716 C C . ASP A 1 91 ? -14.512 -1.030 -4.884 1.00 70.38 91 ASP A C 1
ATOM 718 O O . ASP A 1 91 ? -13.330 -1.377 -4.987 1.00 70.38 91 ASP A O 1
ATOM 722 N N . HIS A 1 92 ? -15.495 -1.700 -5.487 1.00 61.72 92 HIS A N 1
ATOM 723 C CA . HIS A 1 92 ? -15.305 -2.853 -6.371 1.00 61.72 92 HIS A CA 1
ATOM 724 C C . HIS A 1 92 ? -15.216 -2.403 -7.830 1.00 61.72 92 HIS A C 1
ATOM 726 O O . HIS A 1 92 ? -15.815 -3.007 -8.718 1.00 61.72 92 HIS A O 1
ATOM 732 N N . ARG A 1 93 ? -14.499 -1.309 -8.099 1.00 60.19 93 ARG A N 1
ATOM 733 C CA . ARG A 1 93 ? -14.228 -0.915 -9.481 1.00 60.19 93 ARG A CA 1
ATOM 734 C C . ARG A 1 93 ? -13.113 -1.805 -10.008 1.00 60.19 93 ARG A C 1
ATOM 736 O O . ARG A 1 93 ? -11.941 -1.515 -9.815 1.00 60.19 93 ARG A O 1
ATOM 743 N N . GLY A 1 94 ? -13.507 -2.932 -10.594 1.00 70.56 94 GLY A N 1
ATOM 744 C CA . GLY A 1 94 ? -12.600 -3.750 -11.384 1.00 70.56 94 GLY A CA 1
ATOM 745 C C . GLY A 1 94 ? -12.150 -2.952 -12.602 1.00 70.56 94 GLY A C 1
ATOM 746 O O . GLY A 1 94 ? -12.980 -2.374 -13.304 1.00 70.56 94 GLY A O 1
ATOM 747 N N . GLU A 1 95 ? -10.847 -2.910 -12.834 1.00 79.00 95 GLU A N 1
ATOM 748 C CA . GLU A 1 95 ? -10.264 -2.350 -14.046 1.00 79.00 95 GLU A CA 1
ATOM 749 C C . GLU A 1 95 ? -9.642 -3.466 -14.884 1.00 79.00 95 GLU A C 1
ATOM 751 O O . GLU A 1 95 ? -9.152 -4.464 -14.356 1.00 79.00 95 GLU A O 1
ATOM 756 N N . VAL A 1 96 ? -9.696 -3.304 -16.206 1.00 89.88 96 VAL A N 1
ATOM 757 C CA . VAL A 1 96 ? -9.043 -4.204 -17.157 1.00 89.88 96 VAL A CA 1
ATOM 758 C C . VAL A 1 96 ? -7.978 -3.403 -17.877 1.00 89.88 96 VAL A C 1
ATOM 760 O O . VAL A 1 96 ? -8.275 -2.393 -18.517 1.00 89.88 96 VAL A O 1
ATOM 763 N N . VAL A 1 97 ? -6.739 -3.871 -17.782 1.00 90.62 97 VAL A N 1
ATOM 764 C CA . VAL A 1 97 ? -5.591 -3.234 -18.418 1.00 90.62 97 VAL A CA 1
ATOM 765 C C . VAL A 1 97 ? -5.003 -4.202 -19.430 1.00 90.62 97 VAL A C 1
ATOM 767 O O . VAL A 1 97 ? -4.538 -5.283 -19.078 1.00 90.62 97 VAL A O 1
ATOM 770 N N . LEU A 1 98 ? -5.036 -3.810 -20.703 1.00 94.88 98 LEU A N 1
ATOM 771 C CA . LEU A 1 98 ? -4.380 -4.547 -21.778 1.00 94.88 98 LEU A CA 1
ATOM 772 C C . LEU A 1 98 ? -2.904 -4.157 -21.813 1.00 94.88 98 LEU A C 1
ATOM 774 O O . LEU A 1 98 ? -2.562 -2.993 -22.031 1.00 94.88 98 LEU A O 1
ATOM 778 N N . VAL A 1 99 ? -2.034 -5.140 -21.597 1.00 94.50 99 VAL A N 1
ATOM 779 C CA . VAL A 1 99 ? -0.581 -4.968 -21.612 1.00 94.50 99 VAL A CA 1
ATOM 780 C C . VAL A 1 99 ? -0.008 -5.751 -22.786 1.00 94.50 99 VAL A C 1
ATOM 782 O O . VAL A 1 99 ? -0.226 -6.952 -22.900 1.00 94.50 99 VAL A O 1
ATOM 785 N N . GLY A 1 100 ? 0.745 -5.078 -23.656 1.00 93.75 100 GLY A N 1
ATOM 786 C CA . GLY A 1 100 ? 1.544 -5.759 -24.672 1.00 93.75 100 GLY A CA 1
ATOM 787 C C . GLY A 1 100 ? 2.794 -6.363 -24.036 1.00 93.75 100 GLY A C 1
ATOM 788 O O . GLY A 1 100 ? 3.632 -5.614 -23.535 1.00 93.75 100 GLY A O 1
ATOM 789 N N . ALA A 1 101 ? 2.924 -7.692 -24.073 1.00 89.69 101 ALA A N 1
ATOM 790 C CA . ALA A 1 101 ? 4.068 -8.422 -23.511 1.00 89.69 101 ALA A CA 1
ATOM 791 C C . ALA A 1 101 ? 5.371 -8.255 -24.320 1.00 89.69 101 ALA A C 1
ATOM 793 O O . ALA A 1 101 ? 6.441 -8.627 -23.852 1.00 89.69 101 ALA A O 1
ATOM 794 N N . GLY A 1 102 ? 5.289 -7.675 -25.522 1.00 88.56 102 GLY A N 1
ATOM 795 C CA . GLY A 1 102 ? 6.398 -7.640 -26.473 1.00 88.56 102 GLY A CA 1
ATOM 796 C C . GLY A 1 102 ? 6.510 -8.943 -27.278 1.00 88.56 102 GLY A C 1
ATOM 797 O O . GLY A 1 102 ? 5.669 -9.829 -27.140 1.00 88.56 102 GLY A O 1
ATOM 798 N N . PRO A 1 103 ? 7.511 -9.058 -28.164 1.00 89.75 103 PRO A N 1
ATOM 799 C CA . PRO A 1 103 ? 7.666 -10.201 -29.068 1.00 89.75 103 PRO A CA 1
ATOM 800 C C . PRO A 1 103 ? 8.308 -11.444 -28.423 1.00 89.75 103 PRO A C 1
ATOM 802 O O . PRO A 1 103 ? 8.501 -12.438 -29.116 1.00 89.75 103 PRO A O 1
ATOM 805 N N . GLY A 1 104 ? 8.675 -11.392 -27.139 1.00 84.81 104 GLY A N 1
ATOM 806 C CA . GLY A 1 104 ? 9.166 -12.551 -26.385 1.00 84.81 104 GLY A CA 1
ATOM 807 C C . GLY A 1 104 ? 10.237 -12.218 -25.347 1.00 84.81 104 GLY A C 1
ATOM 808 O O . GLY A 1 104 ? 10.205 -12.764 -24.253 1.00 84.81 104 GLY A O 1
ATOM 809 N N . ASP A 1 105 ? 11.152 -11.297 -25.657 1.00 86.56 105 ASP A N 1
ATOM 810 C CA . ASP A 1 105 ? 12.184 -10.846 -24.713 1.00 86.56 105 ASP A CA 1
ATOM 811 C C . ASP A 1 105 ? 11.554 -10.018 -23.578 1.00 86.56 105 ASP A C 1
ATOM 813 O O . ASP A 1 105 ? 10.932 -8.979 -23.832 1.00 86.56 105 ASP A O 1
ATOM 817 N N . ALA A 1 106 ? 11.734 -10.462 -22.330 1.00 85.44 106 ALA A N 1
ATOM 818 C CA . ALA A 1 106 ? 11.226 -9.789 -21.137 1.00 85.44 106 ALA A CA 1
ATOM 819 C C . ALA A 1 106 ? 11.738 -8.342 -20.999 1.00 85.44 106 ALA A C 1
ATOM 821 O O . ALA A 1 106 ? 11.027 -7.478 -20.478 1.00 85.44 106 ALA A O 1
ATOM 822 N N . GLY A 1 107 ? 12.931 -8.041 -21.524 1.00 87.19 107 GLY A N 1
ATOM 823 C CA . GLY A 1 107 ? 13.504 -6.695 -21.561 1.00 87.19 107 GLY A CA 1
ATOM 824 C C . GLY A 1 107 ? 12.742 -5.709 -22.454 1.00 87.19 107 GLY A C 1
ATOM 825 O O . GLY A 1 107 ? 12.929 -4.498 -22.329 1.00 87.19 107 GLY A O 1
ATOM 826 N N . LEU A 1 108 ? 11.856 -6.198 -23.329 1.00 91.50 108 LEU A N 1
ATOM 827 C CA . LEU A 1 108 ? 11.014 -5.370 -24.199 1.00 91.50 108 LEU A CA 1
ATOM 828 C C . LEU A 1 108 ? 9.666 -5.002 -23.563 1.00 91.50 108 LEU A C 1
ATOM 830 O O . LEU A 1 108 ? 8.904 -4.221 -24.143 1.00 91.50 108 LEU A O 1
ATOM 834 N N . LEU A 1 109 ? 9.366 -5.517 -22.367 1.00 93.44 109 LEU A N 1
ATOM 835 C CA . LEU A 1 109 ? 8.191 -5.104 -21.615 1.00 93.44 109 LEU A CA 1
ATOM 836 C C . LEU A 1 109 ? 8.341 -3.644 -21.174 1.00 93.44 109 LEU A C 1
ATOM 838 O O . LEU A 1 109 ? 9.322 -3.242 -20.546 1.00 93.44 109 LEU A O 1
ATOM 842 N N . THR A 1 110 ? 7.333 -2.823 -21.468 1.00 93.81 110 THR A N 1
ATOM 843 C CA . THR A 1 110 ? 7.355 -1.423 -21.022 1.00 93.81 110 THR A CA 1
ATOM 844 C C . THR A 1 110 ? 7.330 -1.334 -19.494 1.00 93.81 110 THR A C 1
ATOM 846 O O . THR A 1 110 ? 6.649 -2.116 -18.829 1.00 93.81 110 THR A O 1
ATOM 849 N N . LEU A 1 111 ? 7.979 -0.310 -18.928 1.00 93.25 111 LEU A N 1
ATOM 850 C CA . LEU A 1 111 ? 7.957 -0.063 -17.479 1.00 93.25 111 LEU A CA 1
ATOM 851 C C . LEU A 1 111 ? 6.523 0.026 -16.932 1.00 93.25 111 LEU A C 1
ATOM 853 O O . LEU A 1 111 ? 6.223 -0.516 -15.871 1.00 93.25 111 LEU A O 1
ATOM 857 N N . LYS A 1 112 ? 5.625 0.680 -17.684 1.00 87.56 112 LYS A N 1
ATOM 858 C CA . LYS A 1 112 ? 4.205 0.771 -17.334 1.00 87.56 112 LYS A CA 1
ATOM 859 C C . LYS A 1 11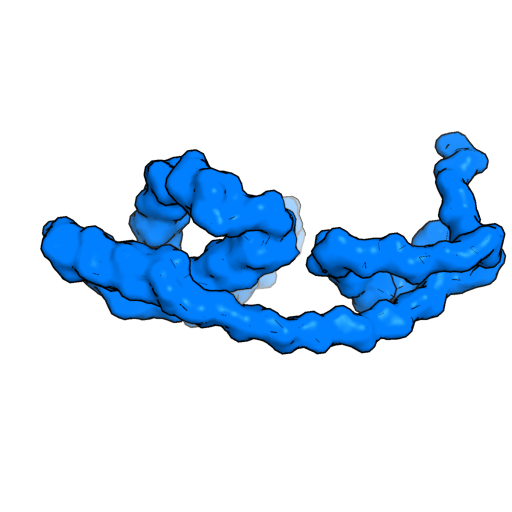2 ? 3.546 -0.609 -17.361 1.00 87.56 112 LYS A C 1
ATOM 861 O O . LYS A 1 112 ? 2.833 -0.938 -16.427 1.00 87.56 112 LYS A O 1
ATOM 866 N N . GLY A 1 113 ? 3.797 -1.423 -18.386 1.00 93.31 113 GLY A N 1
ATOM 867 C CA . GLY A 1 113 ? 3.272 -2.788 -18.476 1.00 93.31 113 GLY A CA 1
ATOM 868 C C . GLY A 1 113 ? 3.697 -3.663 -17.298 1.00 93.31 113 GLY A C 1
ATOM 869 O O . GLY A 1 113 ? 2.849 -4.287 -16.666 1.00 93.31 113 GLY A O 1
ATOM 870 N N . LEU A 1 114 ? 4.982 -3.626 -16.936 1.00 92.75 114 LEU A N 1
ATOM 871 C CA . LEU A 1 114 ? 5.505 -4.332 -15.764 1.00 92.75 114 LEU A CA 1
ATOM 872 C C . LEU A 1 114 ? 4.818 -3.882 -14.469 1.00 92.75 114 LEU A C 1
ATOM 874 O O . LEU A 1 114 ? 4.396 -4.719 -13.676 1.00 92.75 114 LEU A O 1
ATOM 878 N N . GLN A 1 115 ? 4.664 -2.570 -14.268 1.00 87.44 115 GLN A N 1
ATOM 879 C CA . GLN A 1 115 ? 3.968 -2.023 -13.099 1.00 87.44 115 GLN A CA 1
ATOM 880 C C . GLN A 1 115 ? 2.514 -2.504 -13.021 1.00 87.44 115 GLN A C 1
ATOM 882 O O . GLN A 1 115 ? 2.052 -2.870 -11.945 1.00 87.44 115 GLN A O 1
ATOM 887 N N . GLN A 1 116 ? 1.807 -2.535 -14.154 1.00 91.38 116 GLN A N 1
ATOM 888 C CA . GLN A 1 116 ? 0.422 -3.005 -14.220 1.00 91.38 116 GLN A CA 1
ATOM 889 C C . GLN A 1 116 ? 0.321 -4.503 -13.906 1.00 91.38 116 GLN A C 1
ATOM 891 O O . GLN A 1 116 ? -0.518 -4.899 -13.104 1.00 91.38 116 GLN A O 1
ATOM 896 N N . ILE A 1 117 ? 1.225 -5.328 -14.442 1.00 90.69 117 ILE A N 1
ATOM 897 C CA . ILE A 1 117 ? 1.286 -6.767 -14.134 1.00 90.69 117 ILE A CA 1
ATOM 898 C C . ILE A 1 117 ? 1.589 -7.005 -12.647 1.00 90.69 117 ILE A C 1
ATOM 900 O O . ILE A 1 117 ? 0.944 -7.839 -12.021 1.00 90.69 117 ILE A O 1
ATOM 904 N N . GLN A 1 118 ? 2.518 -6.249 -12.050 1.00 86.25 118 GLN A N 1
ATOM 905 C CA . GLN A 1 118 ? 2.840 -6.350 -10.617 1.00 86.25 118 GLN A CA 1
ATOM 906 C C . GLN A 1 118 ? 1.666 -5.965 -9.703 1.00 86.25 118 GLN A C 1
ATOM 908 O O . GLN A 1 118 ? 1.581 -6.440 -8.569 1.00 86.25 118 GLN A O 1
ATOM 913 N N . GLN A 1 119 ? 0.783 -5.081 -10.171 1.00 81.19 119 GLN A N 1
ATOM 914 C CA . GLN A 1 119 ? -0.394 -4.625 -9.430 1.00 81.19 119 GLN A CA 1
ATOM 915 C C . GLN A 1 119 ? -1.628 -5.501 -9.677 1.00 81.19 119 GLN A C 1
ATOM 917 O O . GLN A 1 119 ? -2.538 -5.495 -8.842 1.00 81.19 119 GLN A O 1
ATOM 922 N N . ALA A 1 120 ? -1.653 -6.256 -10.779 1.00 85.75 120 ALA A N 1
ATOM 923 C CA . ALA A 1 120 ? -2.796 -7.047 -11.203 1.00 85.75 120 ALA A CA 1
ATOM 924 C C . ALA A 1 120 ? -3.184 -8.102 -10.158 1.00 85.75 120 ALA A C 1
ATOM 926 O O . ALA A 1 120 ? -2.356 -8.849 -9.637 1.00 85.75 120 ALA A O 1
ATOM 927 N N . ASP A 1 121 ? -4.484 -8.182 -9.879 1.00 82.56 121 ASP A N 1
ATOM 928 C CA . ASP A 1 121 ? -5.041 -9.257 -9.055 1.00 82.56 121 ASP A CA 1
ATOM 929 C C . ASP A 1 121 ? -5.095 -10.581 -9.828 1.00 82.56 121 ASP A C 1
ATOM 931 O O . ASP A 1 121 ? -4.938 -11.653 -9.244 1.00 82.56 121 ASP A O 1
ATOM 935 N N . ILE A 1 122 ? -5.332 -10.498 -11.140 1.00 86.81 122 ILE A N 1
ATOM 936 C CA . ILE A 1 122 ? -5.455 -11.627 -12.060 1.00 86.81 122 ILE A CA 1
ATOM 937 C C . ILE A 1 122 ? -4.747 -11.249 -13.359 1.00 86.81 122 ILE A C 1
ATOM 939 O O . ILE A 1 122 ? -5.006 -10.183 -13.917 1.00 86.81 122 ILE A O 1
ATOM 943 N N . VAL A 1 123 ? -3.892 -12.143 -13.853 1.00 91.62 123 VAL A N 1
ATOM 944 C CA . VAL A 1 123 ? -3.265 -12.020 -15.171 1.00 91.62 123 VAL A CA 1
ATOM 945 C C . VAL A 1 123 ? -3.876 -13.073 -16.083 1.00 91.62 123 VAL A C 1
ATOM 947 O O . VAL A 1 123 ? -3.762 -14.270 -15.826 1.00 91.62 123 VAL A O 1
ATOM 950 N N . VAL A 1 124 ? -4.536 -12.618 -17.144 1.00 94.56 124 VAL A N 1
ATOM 951 C CA . VAL A 1 124 ? -4.995 -13.475 -18.241 1.00 94.56 124 VAL A CA 1
ATOM 952 C C . VAL A 1 124 ? -4.013 -13.292 -19.387 1.00 94.56 124 VAL A C 1
ATOM 954 O O . VAL A 1 124 ? -3.805 -12.167 -19.836 1.00 94.56 124 VAL A O 1
ATOM 957 N N . TYR A 1 125 ? -3.402 -14.383 -19.835 1.00 94.19 125 TYR A N 1
ATOM 958 C CA . TYR A 1 125 ? -2.422 -14.378 -20.915 1.00 94.19 125 TYR A CA 1
ATOM 959 C C . TYR A 1 125 ? -2.674 -15.542 -21.876 1.00 94.19 125 TYR A C 1
ATOM 961 O O . TYR A 1 125 ? -3.374 -16.502 -21.543 1.00 94.19 125 TYR A O 1
ATOM 969 N N . ASP A 1 126 ? -2.124 -15.435 -23.080 1.00 92.19 126 ASP A N 1
ATOM 970 C CA . ASP A 1 126 ? -2.166 -16.479 -24.098 1.00 92.19 126 ASP A CA 1
ATOM 971 C C . ASP A 1 126 ? -0.765 -17.055 -24.363 1.00 92.19 126 ASP A C 1
ATOM 973 O O . ASP A 1 126 ? 0.231 -16.615 -23.793 1.00 92.19 126 ASP A O 1
ATOM 977 N N . ARG A 1 127 ? -0.687 -18.064 -25.239 1.00 88.81 127 ARG A N 1
ATOM 978 C CA . ARG A 1 127 ? 0.553 -18.811 -25.519 1.00 88.81 127 ARG A CA 1
ATOM 979 C C . ARG A 1 127 ? 1.656 -17.988 -26.198 1.00 88.81 127 ARG A C 1
ATOM 981 O O . ARG A 1 127 ? 2.740 -18.520 -26.393 1.00 88.81 127 ARG A O 1
ATOM 988 N N . LEU A 1 128 ? 1.381 -16.756 -26.628 1.00 87.62 128 LEU A N 1
ATOM 989 C CA . LEU A 1 128 ? 2.377 -15.877 -27.245 1.00 87.62 128 LEU A CA 1
ATOM 990 C C . LEU A 1 128 ? 3.205 -15.110 -26.205 1.00 87.62 128 LEU A C 1
ATOM 992 O O . LEU A 1 128 ? 4.180 -14.457 -26.575 1.00 87.62 128 LEU A O 1
ATOM 996 N N . VAL A 1 129 ? 2.844 -15.179 -24.921 1.00 86.56 129 VAL A N 1
ATOM 997 C CA . VAL A 1 129 ? 3.670 -14.649 -23.832 1.00 86.56 129 VAL A CA 1
ATOM 998 C C . VAL A 1 129 ? 4.778 -15.656 -23.516 1.00 86.56 129 VAL A C 1
ATOM 1000 O O . VAL A 1 129 ? 4.504 -16.834 -23.313 1.00 86.56 129 VAL A O 1
ATOM 1003 N N . SER A 1 130 ? 6.026 -15.187 -23.520 1.00 82.56 130 SER A N 1
ATOM 1004 C CA . SER A 1 130 ? 7.229 -16.008 -23.319 1.00 82.56 130 SER A CA 1
ATOM 1005 C C . SER A 1 130 ? 7.357 -16.520 -21.877 1.00 82.56 130 SER A C 1
ATOM 1007 O O . SER A 1 130 ? 7.062 -15.780 -20.940 1.00 82.56 130 SER A O 1
ATOM 1009 N N . ASP A 1 131 ? 7.851 -17.752 -21.705 1.00 76.31 131 ASP A N 1
ATOM 1010 C CA . ASP A 1 131 ? 8.043 -18.413 -20.400 1.00 76.31 131 ASP A CA 1
ATOM 1011 C C . ASP A 1 131 ? 9.366 -18.054 -19.691 1.00 76.31 131 ASP A C 1
ATOM 1013 O O . ASP A 1 131 ? 9.594 -18.495 -18.569 1.00 76.31 131 ASP A O 1
ATOM 1017 N N . ASP A 1 132 ? 10.237 -17.263 -20.326 1.00 61.06 132 ASP A N 1
ATOM 1018 C CA . ASP A 1 132 ? 11.553 -16.857 -19.802 1.00 61.06 132 ASP A CA 1
ATOM 1019 C C . ASP A 1 132 ? 12.330 -18.032 -19.161 1.00 61.06 132 ASP A C 1
ATOM 1021 O O . ASP A 1 132 ? 12.647 -18.071 -17.972 1.00 61.06 132 ASP A O 1
ATOM 1025 N N . HIS A 1 133 ? 12.615 -19.051 -19.975 1.00 49.03 133 HIS A N 1
ATOM 1026 C CA . HIS A 1 133 ? 13.560 -20.110 -19.630 1.00 49.03 133 HIS A CA 1
ATOM 1027 C C . HIS A 1 133 ? 14.975 -19.709 -20.076 1.00 49.03 133 HIS A C 1
ATOM 1029 O O . HIS A 1 133 ? 15.374 -19.993 -21.209 1.00 49.03 133 HIS A O 1
ATOM 1035 N N . GLN A 1 134 ? 15.738 -19.077 -19.180 1.00 41.00 134 GLN A N 1
ATOM 1036 C CA . GLN A 1 134 ? 17.206 -19.139 -19.174 1.00 41.00 134 GLN A CA 1
ATOM 1037 C C . GLN A 1 134 ? 17.708 -19.595 -17.808 1.00 41.00 134 GLN A C 1
ATOM 1039 O O . GLN A 1 134 ? 17.255 -19.030 -16.789 1.00 41.00 134 GLN A O 1
#

Radius of gyration: 20.08 Å; chains: 1; bounding box: 46×39×51 Å

Foldseek 3Di:
DDAFDPVPPCPPVSVVVVVVCVVPQDDQLVLLVVVVVVCVVVLCVLDPAPLSSVLLVVQSSPDVQLSVCSVVVVVVSNVVVVCCSSPPDRPPPDDDDDFDCPQEDNVPGDPVSVVCVVNDSDDDDDPRHYPPDD

Sequence (134 aa):
MVAVSSGGTSPVLARLLREKLEAILPQHLGQVAHYAGKLRARVKKQFATVGERRRFWEKFFVNDRLAQSLANQDQKAVDETTEQIINAPLDHRGEVVLVGAGPGDAGLLTLKGLQQIQQADIVVYDRLVSDDHQ

pLDDT: mean 89.18, std 8.51, range [41.0, 96.38]

InterPro domains:
  IPR000878 Tetrapyrrole methylase [PF00590] (96-130)
  IPR003043 Uroporphiryn-III C-methyltransferase, conserved site [PS00839] (99-113)
  IPR006367 Sirohaem synthase, N-terminal [TIGR01470] (2-81)
  IPR014777 Tetrapyrrole methylase, subdomain 1 [G3DSA:3.40.1010.10] (93-133)
  IPR019478 Sirohaem synthase, dimerisation domain [PF10414] (28-85)
  IPR028161 Siroheme biosynthesis protein Met8-like [PTHR35330] (2-115)
  IPR028281 Siroheme synthase, central domain [PF14824] (2-23)
  IPR035996 Tetrapyrrole methylase superfamily [SSF53790] (93-131)
  IPR037115 Sirohaem synthase, dimerisation domain superfamily [G3DSA:1.10.8.210] (27-91)

Organism: NCBI:txid83655

Secondary structure (DSSP, 8-state):
------TTS-HHHHHHHHHHHHHHSPTTHHHHHHHHHHHHHHHHHH--SHHHHHHHHHHHHT-HHHHHHHHTT-HHHHHHHHHHHHHSPPP-----------SS-GGGS-HHHHHHHHH-S-----TTS-----